Protein AF-A0A8S2TH39-F1 (afdb_monomer)

Solvent-accessible surface area (backbone atoms only — not comparable to full-atom values): 9279 Å² total; per-residue (Å²): 92,72,67,52,50,52,70,76,44,58,86,53,56,51,70,57,42,46,47,47,39,62,70,60,35,40,60,39,42,69,60,86,81,81,70,78,42,22,55,57,56,52,34,47,72,60,57,89,86,48,62,79,66,46,52,62,55,50,49,55,49,52,54,48,26,26,60,33,72,64,54,82,61,86,84,60,56,67,66,57,41,43,59,74,57,68,64,78,54,65,69,65,48,20,70,55,39,34,61,55,50,50,54,32,45,77,66,62,72,42,95,62,69,56,82,88,73,67,48,67,58,77,54,68,82,61,46,77,83,50,62,97,86,41,58,53,79,83,84,67,97,60,68,65,58,65,80,31,87,87,62,107

Mean predicted aligned error: 11.1 Å

Sequence (152 aa):
MMGVINRTFRYAPFKLKRHLYTTCVRPVLYYWPVEAYTIEYASTVFDSSYKTHLEPLNKVQRVASRIICGDFTSSSSSSRVACETQLEPFECRRKIARPKYFWKVMRERTALARFGLLQPMTDRRTLRKGNSRMFSVPECKKDVLKETFLEQ

Radius of gyration: 18.82 Å; Cα contacts (8 Å, |Δi|>4): 120; chains: 1; bounding box: 49×31×48 Å

Structure 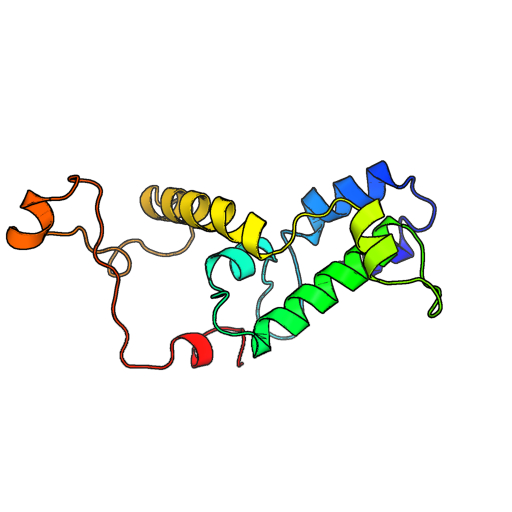(mmCIF, N/CA/C/O backbone):
data_AF-A0A8S2TH39-F1
#
_entry.id   AF-A0A8S2TH39-F1
#
loop_
_atom_site.group_PDB
_atom_site.id
_atom_site.type_symbol
_atom_site.label_atom_id
_atom_site.label_alt_id
_atom_site.label_comp_id
_atom_site.label_asym_id
_atom_site.label_entity_id
_atom_site.label_seq_id
_atom_site.pdbx_PDB_ins_code
_atom_site.Cartn_x
_atom_site.Cartn_y
_atom_site.Cartn_z
_atom_site.occupancy
_atom_site.B_iso_or_equiv
_atom_site.auth_seq_id
_atom_site.auth_comp_id
_atom_site.auth_asym_id
_atom_site.auth_atom_id
_atom_site.pdbx_PDB_model_num
ATOM 1 N N . MET A 1 1 ? 7.693 -11.807 -5.761 1.00 52.62 1 MET A N 1
ATOM 2 C CA . MET A 1 1 ? 7.069 -11.351 -7.030 1.00 52.62 1 MET A CA 1
ATOM 3 C C . MET A 1 1 ? 7.797 -10.208 -7.746 1.00 52.62 1 MET A C 1
ATOM 5 O O . MET A 1 1 ? 7.846 -10.246 -8.966 1.00 52.62 1 MET A O 1
ATOM 9 N N . MET A 1 2 ? 8.405 -9.220 -7.072 1.00 57.38 2 MET A N 1
ATOM 10 C CA . MET A 1 2 ? 9.140 -8.146 -7.779 1.00 57.38 2 MET A CA 1
ATOM 11 C C . MET A 1 2 ? 10.266 -8.642 -8.697 1.00 57.38 2 MET A C 1
ATOM 13 O O . MET A 1 2 ? 10.426 -8.149 -9.812 1.00 57.38 2 MET A O 1
ATOM 17 N N . GLY A 1 3 ? 10.982 -9.687 -8.275 1.00 61.50 3 GLY A N 1
ATOM 18 C CA . GLY A 1 3 ? 11.957 -10.369 -9.129 1.00 61.50 3 GLY A CA 1
ATOM 19 C C . GLY A 1 3 ? 11.344 -11.023 -10.374 1.00 61.50 3 GLY A C 1
ATOM 20 O O . GLY A 1 3 ? 12.023 -11.122 -11.387 1.00 61.50 3 GLY A O 1
ATOM 21 N N . VAL A 1 4 ? 10.063 -11.408 -10.342 1.00 64.25 4 VAL A N 1
ATOM 22 C CA . VAL A 1 4 ? 9.354 -12.005 -11.489 1.00 64.25 4 VAL A CA 1
ATOM 23 C C . VAL A 1 4 ? 9.052 -10.944 -12.542 1.00 64.25 4 VAL A C 1
ATOM 25 O O . VAL A 1 4 ? 9.295 -11.195 -13.718 1.00 64.25 4 VAL A O 1
ATOM 28 N N . ILE A 1 5 ? 8.612 -9.744 -12.137 1.00 66.75 5 ILE A N 1
ATOM 29 C CA . ILE A 1 5 ? 8.442 -8.619 -13.073 1.00 66.75 5 ILE A CA 1
ATOM 30 C C . ILE A 1 5 ? 9.774 -8.302 -13.748 1.00 66.75 5 ILE A C 1
ATOM 32 O O . ILE A 1 5 ? 9.838 -8.193 -14.968 1.00 66.75 5 ILE A O 1
ATOM 36 N N . ASN A 1 6 ? 10.845 -8.196 -12.962 1.00 67.50 6 ASN A N 1
ATOM 37 C CA . ASN A 1 6 ? 12.142 -7.809 -13.501 1.00 67.50 6 ASN A CA 1
ATOM 38 C C . ASN A 1 6 ? 12.742 -8.873 -14.439 1.00 67.50 6 ASN A C 1
ATOM 40 O O . ASN A 1 6 ? 13.317 -8.535 -15.468 1.00 67.50 6 ASN A O 1
ATOM 44 N N . ARG A 1 7 ? 12.595 -10.163 -14.110 1.00 69.00 7 ARG A N 1
ATOM 45 C CA . ARG A 1 7 ? 13.150 -11.266 -14.914 1.00 69.00 7 ARG A CA 1
ATOM 46 C C . ARG A 1 7 ? 12.314 -11.570 -16.156 1.00 69.00 7 ARG A C 1
ATOM 48 O O . ARG A 1 7 ? 12.873 -11.750 -17.227 1.00 69.00 7 ARG A O 1
ATOM 55 N N . THR A 1 8 ? 10.991 -11.593 -16.016 1.00 74.81 8 THR A N 1
ATOM 56 C CA . THR A 1 8 ? 10.077 -12.059 -17.076 1.00 74.81 8 THR A CA 1
ATOM 57 C C . THR A 1 8 ? 9.639 -10.921 -17.994 1.00 74.81 8 THR A C 1
ATOM 59 O O . THR A 1 8 ? 9.493 -11.108 -19.194 1.00 74.81 8 THR A O 1
ATOM 62 N N . PHE A 1 9 ? 9.472 -9.712 -17.451 1.00 75.62 9 PHE A N 1
ATOM 63 C CA . PHE A 1 9 ? 8.960 -8.547 -18.177 1.00 75.62 9 PHE A CA 1
ATOM 64 C C . PHE A 1 9 ? 10.021 -7.456 -18.342 1.00 75.62 9 PHE A C 1
ATOM 66 O O . PHE A 1 9 ? 9.690 -6.274 -18.420 1.00 75.62 9 PHE A O 1
ATOM 73 N N . ARG A 1 10 ? 11.307 -7.826 -18.419 1.00 75.94 10 ARG A N 1
ATOM 74 C CA . AR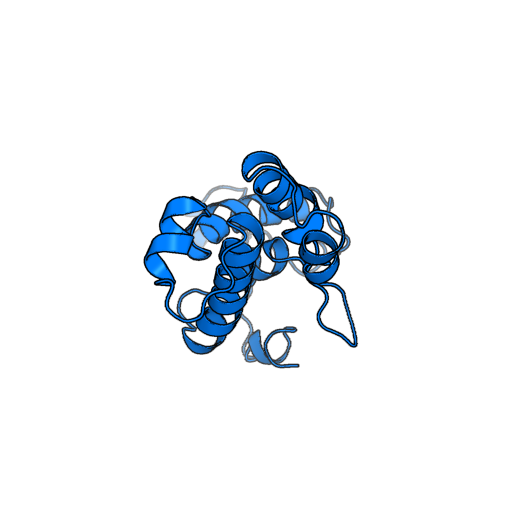G A 1 10 ? 12.431 -6.874 -18.491 1.00 75.94 10 ARG A CA 1
ATOM 75 C C . ARG A 1 10 ? 12.260 -5.829 -19.597 1.00 75.94 10 ARG A C 1
ATOM 77 O O . ARG A 1 10 ? 12.449 -4.641 -19.344 1.00 75.94 10 ARG A O 1
ATOM 84 N N . TYR A 1 11 ? 11.833 -6.262 -20.781 1.00 81.31 11 TYR A N 1
ATOM 85 C CA . TYR A 1 11 ? 11.661 -5.422 -21.974 1.00 81.31 11 TYR A CA 1
ATOM 86 C C . TYR A 1 11 ? 10.219 -4.946 -22.191 1.00 81.31 11 TYR A C 1
ATOM 88 O O . TYR A 1 11 ? 9.920 -4.312 -23.197 1.00 81.31 11 TYR A O 1
ATOM 96 N N . ALA A 1 12 ? 9.310 -5.241 -21.257 1.00 84.62 12 ALA A N 1
ATOM 97 C CA . ALA A 1 12 ? 7.926 -4.812 -21.376 1.00 84.62 12 ALA A CA 1
ATOM 98 C C . ALA A 1 12 ? 7.808 -3.277 -21.341 1.00 84.62 12 ALA A C 1
ATOM 100 O O . ALA A 1 12 ? 8.560 -2.616 -20.610 1.00 84.62 12 ALA A O 1
ATOM 101 N N . PRO A 1 13 ? 6.831 -2.702 -22.066 1.00 87.88 13 PRO A N 1
ATOM 102 C CA . PRO A 1 13 ? 6.599 -1.268 -22.051 1.00 87.88 13 PRO A CA 1
ATOM 103 C C . PRO A 1 13 ? 6.212 -0.796 -20.646 1.00 87.88 13 PRO A C 1
ATOM 105 O O . PRO A 1 13 ? 5.540 -1.503 -19.888 1.00 87.88 13 PRO A O 1
ATOM 108 N N . PHE A 1 14 ? 6.591 0.441 -20.323 1.00 86.25 14 PHE A N 1
ATOM 109 C CA . PHE A 1 14 ? 6.360 1.078 -19.022 1.00 86.25 14 PHE A CA 1
ATOM 110 C C . PHE A 1 14 ? 4.922 0.904 -18.505 1.00 86.25 14 PHE A C 1
ATOM 112 O O . PHE A 1 14 ? 4.706 0.512 -17.357 1.00 86.25 14 PHE A O 1
ATOM 119 N N . LYS A 1 15 ? 3.924 1.134 -19.372 1.00 87.94 15 LYS A N 1
ATOM 120 C CA . LYS A 1 15 ? 2.499 1.024 -19.018 1.00 87.94 15 LYS A CA 1
ATOM 121 C C . LYS A 1 15 ? 2.133 -0.379 -18.525 1.00 87.94 15 LYS A C 1
ATOM 123 O O . LYS A 1 15 ? 1.413 -0.499 -17.536 1.00 87.94 15 LYS A O 1
ATOM 128 N N . LEU A 1 16 ? 2.663 -1.423 -19.166 1.00 85.94 16 LEU A N 1
ATOM 129 C CA . LEU A 1 16 ? 2.391 -2.811 -18.792 1.00 85.94 16 LEU A CA 1
ATOM 130 C C . LEU A 1 16 ? 3.032 -3.148 -17.443 1.00 85.94 16 LEU A C 1
ATOM 132 O O . LEU A 1 16 ? 2.361 -3.692 -16.571 1.00 85.94 16 LEU A O 1
ATOM 136 N N . LYS A 1 17 ? 4.291 -2.748 -17.224 1.00 85.38 17 LYS A N 1
ATOM 137 C CA . LYS A 1 17 ? 4.979 -2.941 -15.935 1.00 85.38 17 LYS A CA 1
ATOM 138 C C . LYS A 1 17 ? 4.265 -2.224 -14.791 1.00 85.38 17 LYS A C 1
ATOM 140 O O . LYS A 1 17 ? 4.084 -2.806 -13.723 1.00 85.38 17 LYS A O 1
ATOM 145 N N . ARG A 1 18 ? 3.818 -0.982 -15.018 1.00 84.69 18 ARG A N 1
ATOM 146 C CA . ARG A 1 18 ? 3.041 -0.205 -14.039 1.00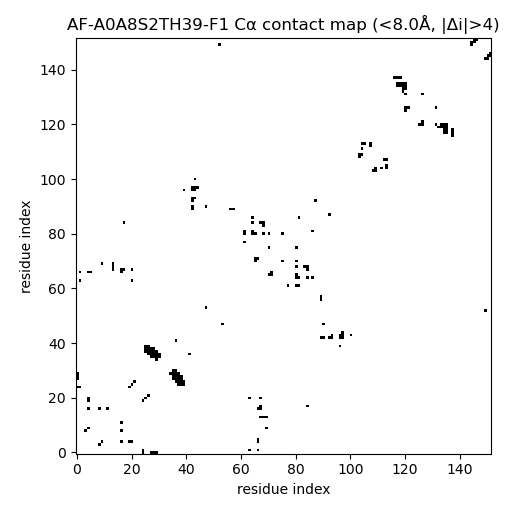 84.69 18 ARG A CA 1
ATOM 147 C C . ARG A 1 18 ? 1.721 -0.896 -13.708 1.00 84.69 18 ARG A C 1
ATOM 149 O O . ARG A 1 18 ? 1.367 -0.993 -12.532 1.00 84.69 18 ARG A O 1
ATOM 156 N N . HIS A 1 19 ? 1.010 -1.377 -14.727 1.00 84.50 19 HIS A N 1
ATOM 157 C CA . HIS A 1 19 ? -0.246 -2.095 -14.542 1.00 84.50 19 HIS A CA 1
ATOM 158 C C . HIS A 1 19 ? -0.027 -3.371 -13.723 1.00 84.50 19 HIS A C 1
ATOM 160 O O . HIS A 1 19 ? -0.648 -3.530 -12.681 1.00 84.50 19 HIS A O 1
ATOM 166 N N . LEU A 1 20 ? 0.943 -4.196 -14.115 1.00 79.94 20 LEU A N 1
ATOM 167 C CA . LEU A 1 20 ? 1.259 -5.477 -13.484 1.00 79.94 20 LEU A CA 1
ATOM 168 C C . LEU A 1 20 ? 1.777 -5.313 -12.045 1.00 79.94 20 LEU A C 1
ATOM 170 O O . LEU A 1 20 ? 1.408 -6.075 -11.152 1.00 79.94 20 LEU A O 1
ATOM 174 N N . TYR A 1 21 ? 2.563 -4.265 -11.776 1.00 78.44 21 TYR A N 1
ATOM 175 C CA . TYR A 1 21 ? 2.896 -3.887 -10.404 1.00 78.44 21 TYR A CA 1
ATOM 176 C C . TYR A 1 21 ? 1.635 -3.548 -9.608 1.00 78.44 21 TYR A C 1
ATOM 178 O O . TYR A 1 21 ? 1.458 -4.056 -8.508 1.00 78.44 21 TYR A O 1
ATOM 186 N N . THR A 1 22 ? 0.746 -2.721 -10.159 1.00 76.56 22 THR A N 1
ATOM 187 C CA . THR A 1 22 ? -0.453 -2.249 -9.454 1.00 76.56 22 THR A CA 1
ATOM 188 C C . THR A 1 22 ? -1.460 -3.368 -9.187 1.00 76.56 22 THR A C 1
ATOM 190 O O . THR A 1 22 ? -2.067 -3.373 -8.120 1.00 76.56 22 THR A O 1
ATOM 193 N N . THR A 1 23 ? -1.626 -4.312 -10.115 1.00 71.81 23 THR A N 1
ATOM 194 C CA . THR A 1 23 ? -2.642 -5.371 -10.034 1.00 71.81 23 THR A CA 1
ATOM 195 C C . THR A 1 23 ? -2.143 -6.665 -9.402 1.00 71.81 23 THR A C 1
ATOM 197 O O . THR A 1 23 ? -2.918 -7.313 -8.710 1.00 71.81 23 THR A O 1
ATOM 200 N N . CYS A 1 24 ? -0.879 -7.052 -9.605 1.00 66.56 24 CYS A N 1
ATOM 201 C CA . CYS A 1 24 ? -0.380 -8.365 -9.179 1.00 66.56 24 CYS A CA 1
ATOM 202 C C . CYS A 1 24 ? 0.578 -8.292 -7.987 1.00 66.56 24 CYS A C 1
ATOM 204 O O . CYS A 1 24 ? 0.539 -9.156 -7.119 1.00 66.56 24 CYS A O 1
ATOM 206 N N . VAL A 1 25 ? 1.446 -7.276 -7.926 1.00 65.31 25 VAL A N 1
ATOM 207 C CA . VAL A 1 25 ? 2.553 -7.249 -6.945 1.00 65.31 25 VAL A CA 1
ATOM 208 C C . VAL A 1 25 ? 2.299 -6.315 -5.771 1.00 65.31 25 VAL A C 1
ATOM 210 O O . VAL A 1 25 ? 2.645 -6.619 -4.637 1.00 65.31 25 VAL A O 1
ATOM 213 N N . ARG A 1 26 ? 1.641 -5.187 -6.008 1.00 64.38 26 ARG A N 1
ATOM 214 C CA . ARG A 1 26 ? 1.164 -4.270 -4.973 1.00 64.38 26 ARG A CA 1
ATOM 215 C C . ARG A 1 26 ? 0.210 -4.953 -3.981 1.00 64.38 26 ARG A C 1
ATOM 217 O O . ARG A 1 26 ? 0.373 -4.719 -2.782 1.00 64.38 26 ARG A O 1
ATOM 224 N N . PRO A 1 27 ? -0.712 -5.833 -4.414 1.00 55.25 27 PRO A N 1
ATOM 225 C CA . PRO A 1 27 ? -1.485 -6.643 -3.487 1.00 55.25 27 PRO A CA 1
ATOM 226 C C . PRO A 1 27 ? -0.741 -7.869 -2.952 1.00 55.25 27 PRO A C 1
ATOM 228 O O . PRO A 1 27 ? -1.355 -8.602 -2.206 1.00 55.25 27 PRO A O 1
ATOM 231 N N . VAL A 1 28 ? 0.526 -8.146 -3.276 1.00 55.75 28 VAL A N 1
ATOM 232 C CA . VAL A 1 28 ? 1.215 -9.355 -2.786 1.00 55.75 28 VAL A CA 1
ATOM 233 C C . VAL A 1 28 ? 2.710 -9.076 -2.604 1.00 55.75 28 VAL A C 1
ATOM 235 O O . VAL A 1 28 ? 3.509 -9.235 -3.533 1.00 55.75 28 VAL A O 1
ATOM 238 N N . LEU A 1 29 ? 3.118 -8.674 -1.397 1.00 47.56 29 LEU A N 1
ATOM 239 C CA . LEU A 1 29 ? 4.527 -8.553 -1.031 1.00 47.56 29 LEU A CA 1
ATOM 240 C C . LEU A 1 29 ? 4.920 -9.642 -0.027 1.00 47.56 29 LEU A C 1
ATOM 242 O O . LEU A 1 29 ? 4.722 -9.544 1.175 1.00 47.56 29 LEU A O 1
ATOM 246 N N . TYR A 1 30 ? 5.524 -10.698 -0.560 1.00 42.47 30 TYR A N 1
ATOM 247 C CA . TYR A 1 30 ? 6.226 -11.696 0.237 1.00 42.47 30 TYR A CA 1
ATOM 248 C C . TYR A 1 30 ? 7.574 -11.131 0.696 1.00 42.47 30 TYR A C 1
ATOM 250 O O . TYR A 1 30 ? 8.429 -10.846 -0.148 1.00 42.47 30 TYR A O 1
ATOM 258 N N . TYR A 1 31 ? 7.780 -11.041 2.007 1.00 39.19 31 TYR A N 1
ATOM 259 C CA . TYR A 1 31 ? 9.083 -11.308 2.608 1.00 39.19 31 TYR A CA 1
ATOM 260 C C . TYR A 1 31 ? 8.933 -12.567 3.472 1.00 39.19 31 TYR A C 1
ATOM 262 O O . TYR A 1 31 ? 7.908 -12.766 4.108 1.00 39.19 31 TYR A O 1
ATOM 270 N N . TRP A 1 32 ? 9.893 -13.477 3.348 1.00 35.50 32 TRP A N 1
ATOM 271 C CA . TRP A 1 32 ? 9.916 -14.803 3.972 1.00 35.50 32 TRP A CA 1
ATOM 272 C C . TRP A 1 32 ? 10.634 -14.754 5.332 1.00 35.50 32 TRP A C 1
ATOM 274 O O . TRP A 1 32 ? 11.550 -13.935 5.445 1.00 35.50 32 TRP A O 1
ATOM 284 N N . PRO A 1 33 ? 10.353 -15.668 6.288 1.00 50.34 33 PRO A N 1
ATOM 285 C CA . PRO A 1 33 ? 9.289 -16.676 6.327 1.00 50.34 33 PRO A CA 1
ATOM 286 C C . PRO A 1 33 ? 8.087 -16.170 7.129 1.00 50.34 33 PRO A C 1
ATOM 288 O O . PRO A 1 33 ? 8.232 -15.308 7.977 1.00 50.34 33 PRO A O 1
ATOM 291 N N . VAL A 1 34 ? 6.933 -16.803 6.942 1.00 38.19 34 VAL A N 1
ATOM 292 C CA . VAL A 1 34 ? 5.689 -16.546 7.689 1.00 38.19 34 VAL A CA 1
ATOM 293 C C . VAL A 1 34 ? 4.900 -15.336 7.154 1.00 38.19 34 VAL A C 1
ATOM 295 O O . VAL A 1 34 ? 5.135 -14.181 7.471 1.00 38.19 34 VAL A O 1
ATOM 298 N N . GLU A 1 35 ? 3.914 -15.678 6.321 1.00 43.94 35 GLU A N 1
ATOM 299 C CA . GLU A 1 35 ? 2.769 -14.863 5.889 1.00 43.94 35 GLU A CA 1
ATOM 300 C C . GLU A 1 35 ? 3.004 -13.788 4.803 1.00 43.94 35 GLU A C 1
ATOM 302 O O . GLU A 1 35 ? 3.835 -12.888 4.863 1.00 43.94 35 GLU A O 1
ATOM 307 N N . ALA A 1 36 ? 2.237 -13.925 3.719 1.00 40.06 36 ALA A N 1
ATOM 308 C CA . ALA A 1 36 ? 2.269 -13.047 2.559 1.00 40.06 36 ALA A CA 1
ATOM 309 C C . ALA A 1 36 ? 1.478 -11.769 2.853 1.00 40.06 36 ALA A C 1
ATOM 311 O O . ALA A 1 36 ? 0.249 -11.813 2.922 1.00 40.06 36 ALA A O 1
ATOM 312 N N . TYR A 1 37 ? 2.144 -10.621 2.967 1.00 52.59 37 TYR A N 1
ATOM 313 C CA . TYR A 1 37 ? 1.456 -9.367 3.269 1.00 52.59 37 TYR A CA 1
ATOM 314 C C . TYR A 1 37 ? 1.306 -8.478 2.043 1.00 52.59 37 TYR A C 1
ATOM 316 O O . TYR A 1 37 ? 2.180 -8.343 1.193 1.00 52.59 37 TYR A O 1
ATOM 324 N N . THR A 1 38 ? 0.150 -7.843 1.920 1.00 59.66 38 THR A N 1
ATOM 325 C CA . THR A 1 38 ? -0.150 -6.969 0.787 1.00 59.66 38 THR A CA 1
ATOM 326 C C . THR A 1 38 ? 0.273 -5.544 1.157 1.00 59.66 38 THR A C 1
ATOM 328 O O . THR A 1 38 ? 0.016 -5.098 2.277 1.00 59.66 38 THR A O 1
ATOM 331 N N . ILE A 1 39 ? 0.909 -4.782 0.253 1.00 61.69 39 ILE A N 1
ATOM 332 C CA . ILE A 1 39 ? 1.217 -3.356 0.522 1.00 61.69 39 ILE A CA 1
ATOM 333 C C . ILE A 1 39 ? -0.083 -2.605 0.857 1.00 61.69 39 ILE A C 1
ATOM 335 O O . ILE A 1 39 ? -0.086 -1.646 1.626 1.00 61.69 39 ILE A O 1
ATOM 339 N N . GLU A 1 40 ? -1.204 -3.064 0.296 1.00 62.81 40 GLU A N 1
ATOM 340 C CA . GLU A 1 40 ? -2.532 -2.556 0.625 1.00 62.81 40 GLU A CA 1
ATOM 341 C C . GLU A 1 40 ? -2.915 -2.807 2.089 1.00 62.81 40 GLU A C 1
ATOM 343 O O . GLU A 1 40 ? -3.389 -1.883 2.745 1.00 62.81 40 GLU A O 1
ATOM 348 N N . TYR A 1 41 ? -2.654 -3.994 2.635 1.00 62.59 41 TYR A N 1
ATOM 349 C CA . TYR A 1 41 ? -2.886 -4.294 4.047 1.00 62.59 41 TYR A CA 1
ATOM 350 C C . TYR A 1 41 ? -1.987 -3.446 4.949 1.00 62.59 41 TYR A C 1
ATOM 352 O O . TYR A 1 41 ? -2.489 -2.756 5.839 1.00 62.59 41 TYR A O 1
ATOM 360 N N . ALA A 1 42 ? -0.689 -3.366 4.640 1.00 65.94 42 ALA A N 1
ATOM 361 C CA . ALA A 1 42 ? 0.236 -2.492 5.361 1.00 65.94 42 ALA A CA 1
ATOM 362 C C . ALA A 1 42 ? -0.241 -1.027 5.362 1.00 65.94 42 ALA A C 1
ATOM 364 O O . ALA A 1 42 ? -0.145 -0.347 6.380 1.00 65.94 42 ALA A O 1
ATOM 365 N N . SER A 1 43 ? -0.833 -0.549 4.258 1.00 70.06 43 SER A N 1
ATOM 366 C CA . SER A 1 43 ? -1.364 0.821 4.164 1.00 70.06 43 SER A CA 1
ATOM 367 C C . SER A 1 43 ? -2.564 1.101 5.056 1.00 70.06 43 SER A C 1
ATOM 369 O O . SER A 1 43 ? -2.829 2.259 5.368 1.00 70.06 43 SER A O 1
ATOM 371 N N . THR A 1 44 ? -3.278 0.065 5.492 1.00 70.44 44 THR A N 1
ATOM 372 C CA . THR A 1 44 ? -4.413 0.210 6.411 1.00 70.44 44 THR A CA 1
ATOM 373 C C . THR A 1 44 ? -3.990 0.198 7.875 1.00 70.44 44 THR A C 1
ATOM 375 O O . THR A 1 44 ? -4.582 0.929 8.669 1.00 70.44 44 THR A O 1
ATOM 378 N N . VAL A 1 45 ? -2.965 -0.592 8.209 1.00 68.00 45 VAL A N 1
ATOM 379 C CA . VAL A 1 45 ? -2.491 -0.817 9.584 1.00 68.00 45 VAL A CA 1
ATOM 380 C C . VAL A 1 45 ? -1.497 0.258 10.027 1.00 68.00 45 VAL A C 1
ATOM 382 O O . VAL A 1 45 ? -1.541 0.702 11.169 1.00 68.00 45 VAL A O 1
ATOM 385 N N . PHE A 1 46 ? -0.629 0.714 9.125 1.00 69.69 46 PHE A N 1
ATOM 386 C CA . PHE A 1 46 ? 0.442 1.647 9.459 1.00 69.69 46 PHE A CA 1
ATOM 387 C C . PHE A 1 46 ? -0.079 3.020 9.901 1.00 69.69 46 PHE A C 1
ATOM 389 O O . PHE A 1 46 ? -1.081 3.502 9.365 1.00 69.69 46 PHE A O 1
ATOM 396 N N . ASP A 1 47 ? 0.636 3.685 10.816 1.00 68.69 47 ASP A N 1
ATOM 397 C CA . ASP A 1 47 ? 0.386 5.073 11.196 1.00 68.69 47 ASP A CA 1
ATOM 398 C C . ASP A 1 47 ? 1.523 6.028 10.805 1.00 68.69 47 ASP A C 1
ATOM 400 O O . ASP A 1 47 ? 2.686 5.792 11.106 1.00 68.69 47 ASP A O 1
ATOM 404 N N . SER A 1 48 ? 1.171 7.133 10.135 1.00 69.00 48 SER A N 1
ATOM 405 C CA . SER A 1 48 ? 2.106 8.131 9.582 1.00 69.00 48 S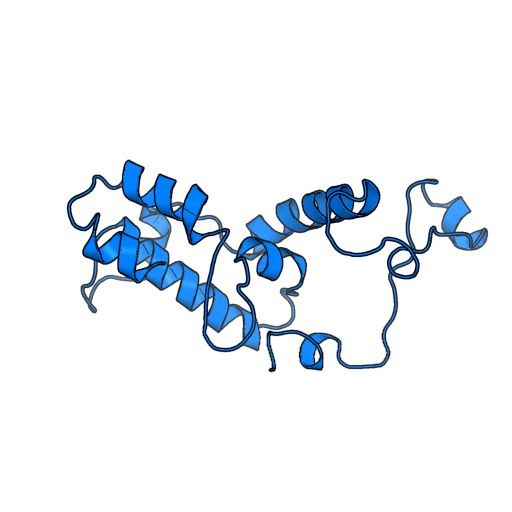ER A CA 1
ATOM 406 C C . SER A 1 48 ? 2.971 8.808 10.642 1.00 69.00 48 SER A C 1
ATOM 408 O O . SER A 1 48 ? 4.017 9.366 10.322 1.00 69.00 48 SER A O 1
ATOM 410 N N . SER A 1 49 ? 2.550 8.743 11.903 1.00 70.00 49 SER A N 1
ATOM 411 C CA . SER A 1 49 ? 3.292 9.245 13.056 1.00 70.00 49 SER A 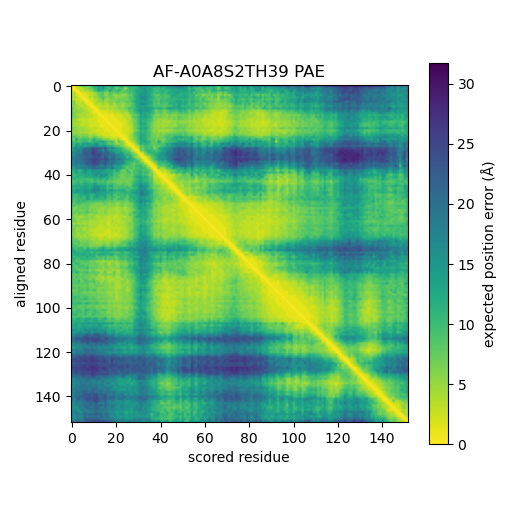CA 1
ATOM 412 C C . SER A 1 49 ? 4.607 8.478 13.284 1.00 70.00 49 SER A C 1
ATOM 414 O O . SER A 1 49 ? 5.575 9.057 13.776 1.00 70.00 49 SER A O 1
ATOM 416 N N . TYR A 1 50 ? 4.691 7.207 12.866 1.00 72.69 50 TYR A N 1
ATOM 417 C CA . TYR A 1 50 ? 5.859 6.347 13.088 1.00 72.69 50 TYR A CA 1
ATOM 418 C C . TYR A 1 50 ? 6.826 6.357 11.899 1.00 72.69 50 TYR A C 1
ATOM 420 O O . TYR A 1 50 ? 6.878 5.430 11.087 1.00 72.69 50 TYR A O 1
ATOM 428 N N . LYS A 1 51 ? 7.642 7.412 11.802 1.00 72.81 51 LYS A N 1
ATOM 429 C CA . LYS A 1 51 ? 8.611 7.606 10.702 1.00 72.81 51 LYS A CA 1
ATOM 430 C C . LYS A 1 51 ? 9.579 6.428 10.501 1.00 72.81 51 LYS A C 1
ATOM 432 O O . LYS A 1 51 ? 10.016 6.191 9.378 1.00 72.81 51 LYS A O 1
ATOM 437 N N . THR A 1 52 ? 9.882 5.676 11.558 1.00 72.25 52 THR A N 1
ATOM 438 C CA . THR A 1 52 ? 10.775 4.506 11.540 1.00 72.25 52 THR A CA 1
ATOM 439 C C . THR A 1 52 ? 10.302 3.405 10.590 1.00 72.25 52 THR A C 1
ATOM 441 O O . THR A 1 52 ? 11.112 2.903 9.813 1.00 72.25 52 THR A O 1
ATOM 444 N N . HIS A 1 53 ? 9.006 3.073 10.563 1.00 68.81 53 HIS A N 1
ATOM 445 C CA . HIS A 1 53 ? 8.489 2.036 9.651 1.00 68.81 53 HIS A CA 1
ATOM 446 C C . HIS A 1 53 ? 8.042 2.595 8.290 1.00 68.81 53 HIS A C 1
ATOM 448 O O . HIS A 1 53 ? 7.834 1.833 7.343 1.00 68.81 53 HIS A O 1
ATOM 454 N N . LEU A 1 54 ? 7.964 3.923 8.146 1.00 74.50 54 LEU A N 1
ATOM 455 C CA . LEU A 1 54 ? 7.677 4.569 6.865 1.00 74.50 54 LEU A CA 1
ATOM 456 C C . LEU A 1 54 ? 8.830 4.388 5.862 1.00 74.50 54 LEU A C 1
ATOM 458 O O . LEU A 1 54 ? 8.588 4.150 4.677 1.00 74.50 54 LEU A O 1
ATOM 462 N N . GLU A 1 55 ? 10.082 4.472 6.317 1.00 75.50 55 GLU A N 1
ATOM 463 C CA . GLU A 1 55 ? 11.254 4.351 5.439 1.00 75.50 55 GLU A CA 1
ATOM 464 C C . GLU A 1 55 ? 11.370 2.981 4.740 1.00 75.50 55 GLU A C 1
ATOM 466 O O . GLU A 1 55 ? 11.539 2.959 3.516 1.00 75.50 55 GLU A O 1
ATOM 471 N N . PRO A 1 56 ? 11.212 1.831 5.427 1.00 74.69 56 PRO A N 1
ATOM 472 C CA . PRO A 1 56 ? 11.154 0.521 4.777 1.00 74.69 56 PRO A CA 1
ATOM 473 C C . PRO A 1 56 ? 10.065 0.419 3.698 1.00 74.69 56 PRO A C 1
ATOM 475 O O . PRO A 1 56 ? 10.320 -0.072 2.595 1.00 74.69 56 PRO A O 1
ATOM 478 N N . LEU A 1 57 ? 8.866 0.942 3.971 1.00 74.38 57 LEU A N 1
ATOM 479 C CA . LEU A 1 57 ? 7.753 0.948 3.015 1.00 74.38 57 LEU A CA 1
ATOM 480 C C . LEU A 1 57 ? 8.062 1.823 1.792 1.00 74.38 57 LEU A C 1
ATOM 482 O O . LEU A 1 57 ? 7.840 1.414 0.646 1.00 74.38 57 LEU A O 1
ATOM 486 N N . ASN A 1 58 ? 8.650 2.999 2.016 1.00 76.06 58 ASN A N 1
ATOM 487 C CA . ASN A 1 58 ? 9.115 3.880 0.949 1.00 76.06 58 ASN A CA 1
ATOM 488 C C . ASN A 1 58 ? 10.241 3.238 0.132 1.00 76.06 58 ASN A C 1
ATOM 490 O O . ASN A 1 58 ? 10.272 3.387 -1.090 1.00 76.06 58 ASN A O 1
ATOM 494 N N . LYS A 1 59 ? 11.140 2.476 0.762 1.00 77.25 59 LYS A N 1
ATOM 495 C CA . LYS A 1 59 ? 12.198 1.726 0.071 1.00 77.25 59 LYS A CA 1
ATOM 496 C C . LYS 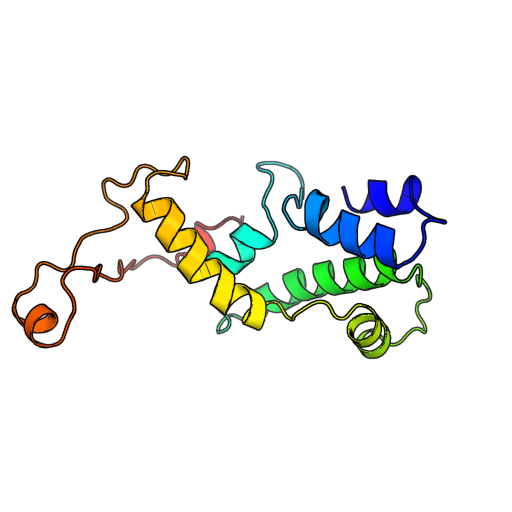A 1 59 ? 11.607 0.704 -0.899 1.00 77.25 59 LYS A C 1
ATOM 498 O O . LYS A 1 59 ? 12.033 0.653 -2.052 1.00 77.25 59 LYS A O 1
ATOM 503 N N . VAL A 1 60 ? 10.585 -0.044 -0.481 1.00 76.56 60 VAL A N 1
ATOM 504 C CA . VAL A 1 60 ? 9.858 -0.977 -1.360 1.00 76.56 60 VAL A CA 1
ATOM 505 C C . VAL A 1 60 ? 9.213 -0.239 -2.539 1.00 76.56 60 VAL A C 1
ATOM 507 O O . VAL A 1 60 ? 9.314 -0.696 -3.679 1.00 76.56 60 VAL A O 1
ATOM 510 N N . GLN A 1 61 ? 8.606 0.929 -2.299 1.00 78.19 61 GLN A N 1
ATOM 511 C CA . GLN A 1 61 ? 8.033 1.761 -3.363 1.00 78.19 61 GLN A CA 1
ATOM 512 C C . GLN A 1 61 ? 9.104 2.293 -4.331 1.00 78.19 61 GLN A C 1
ATOM 514 O O . GLN A 1 61 ? 8.903 2.238 -5.540 1.00 78.19 61 GLN A O 1
ATOM 519 N N . ARG A 1 62 ? 10.270 2.730 -3.840 1.00 79.44 62 ARG A N 1
ATOM 520 C CA . ARG A 1 62 ? 11.394 3.183 -4.682 1.00 79.44 62 ARG A CA 1
ATOM 521 C C . ARG A 1 62 ? 11.930 2.056 -5.569 1.00 79.44 62 ARG A C 1
ATOM 523 O O . ARG A 1 62 ? 12.163 2.266 -6.759 1.00 79.44 62 ARG A O 1
ATOM 530 N N . VAL A 1 63 ? 12.081 0.850 -5.016 1.00 79.31 63 VAL A N 1
ATOM 531 C CA . VAL A 1 63 ? 12.476 -0.345 -5.786 1.00 79.31 63 VAL A CA 1
ATOM 532 C C . VAL A 1 63 ? 11.435 -0.660 -6.860 1.00 79.31 63 VAL A C 1
ATOM 534 O O . VAL A 1 63 ? 11.794 -0.975 -7.994 1.00 79.31 63 VAL A O 1
ATOM 537 N N . ALA A 1 64 ? 10.149 -0.517 -6.537 1.00 79.06 64 ALA A N 1
ATOM 538 C CA . ALA A 1 64 ? 9.083 -0.671 -7.513 1.00 79.06 64 ALA A CA 1
ATOM 539 C C . ALA A 1 64 ? 9.158 0.328 -8.652 1.00 79.06 64 ALA A C 1
ATOM 541 O O . ALA A 1 64 ? 9.092 -0.072 -9.814 1.00 79.06 64 ALA A O 1
ATOM 542 N N . SER A 1 65 ? 9.343 1.604 -8.323 1.00 83.50 65 SER A N 1
ATOM 543 C CA . SER A 1 65 ? 9.450 2.653 -9.323 1.00 83.50 65 SER A CA 1
ATOM 544 C C . SER A 1 65 ? 10.597 2.379 -10.298 1.00 83.50 65 SER A C 1
ATOM 546 O O . SER A 1 65 ? 10.409 2.472 -11.508 1.00 83.50 65 SER A O 1
ATOM 548 N N . ARG A 1 66 ? 11.748 1.921 -9.791 1.00 81.81 66 ARG A N 1
ATOM 549 C CA . ARG A 1 66 ? 12.901 1.525 -10.616 1.00 81.81 66 ARG A CA 1
ATOM 550 C C . ARG A 1 66 ? 12.596 0.365 -11.557 1.00 81.81 66 ARG A C 1
ATOM 552 O O . ARG A 1 66 ? 12.892 0.453 -12.743 1.00 81.81 66 ARG A O 1
ATOM 559 N N . ILE A 1 67 ? 11.949 -0.692 -11.064 1.00 81.44 67 ILE A N 1
ATOM 560 C CA . ILE A 1 67 ? 11.568 -1.842 -11.902 1.00 81.44 67 ILE A CA 1
ATOM 561 C C . ILE A 1 67 ? 10.600 -1.417 -13.015 1.00 81.44 67 ILE A C 1
ATOM 563 O O . ILE A 1 67 ? 10.740 -1.864 -14.154 1.00 81.44 67 ILE A O 1
ATOM 567 N N . ILE A 1 68 ? 9.641 -0.542 -12.703 1.00 82.62 68 ILE A N 1
ATOM 568 C CA . ILE A 1 68 ? 8.661 -0.035 -13.671 1.00 82.62 68 ILE A CA 1
ATOM 569 C C . ILE A 1 68 ? 9.343 0.823 -14.745 1.00 82.62 68 ILE A C 1
ATOM 571 O O . ILE A 1 68 ? 9.090 0.601 -15.930 1.00 82.62 68 ILE A O 1
ATOM 575 N N . CYS A 1 69 ? 10.223 1.749 -14.350 1.00 83.38 69 CYS A N 1
ATOM 576 C CA . CYS A 1 69 ? 10.998 2.570 -15.286 1.00 83.38 69 CYS A CA 1
ATOM 577 C C . CYS A 1 69 ? 12.082 1.774 -16.031 1.00 83.38 69 CYS A C 1
ATOM 579 O O . CYS A 1 69 ? 12.548 2.210 -17.076 1.00 83.38 69 CYS A O 1
ATOM 581 N N . GLY A 1 70 ? 12.480 0.601 -15.527 1.00 78.62 70 GLY A N 1
ATOM 582 C CA . GLY A 1 70 ? 13.637 -0.136 -16.039 1.00 78.62 70 GLY A CA 1
ATOM 583 C C . GLY A 1 70 ? 14.977 0.545 -15.736 1.00 78.62 70 GLY A C 1
ATOM 584 O O . GLY A 1 70 ? 15.985 0.172 -16.330 1.00 78.62 70 GLY A O 1
ATOM 585 N N . ASP A 1 71 ? 14.989 1.522 -14.825 1.00 78.81 71 ASP A N 1
ATOM 586 C CA . ASP A 1 71 ? 16.177 2.279 -14.440 1.00 78.81 71 ASP A CA 1
ATOM 587 C C . ASP A 1 71 ? 16.797 1.676 -13.176 1.00 78.81 71 ASP A C 1
ATOM 589 O O . ASP A 1 71 ? 16.268 1.791 -12.066 1.00 78.81 71 ASP A O 1
ATOM 593 N N . PHE A 1 72 ? 17.926 0.997 -13.364 1.00 77.31 72 PHE A N 1
ATOM 594 C CA . PHE A 1 72 ? 18.694 0.356 -12.294 1.00 77.31 72 PHE A CA 1
ATOM 595 C C . PHE A 1 72 ? 20.015 1.072 -12.012 1.00 77.31 72 PHE A C 1
ATOM 597 O O . PHE A 1 72 ? 20.823 0.580 -11.224 1.00 77.31 72 PHE A O 1
ATOM 604 N N . THR A 1 73 ? 20.247 2.224 -12.642 1.00 76.88 73 THR A N 1
ATOM 605 C CA . THR A 1 73 ? 21.484 2.978 -12.451 1.00 76.88 73 THR A CA 1
ATOM 606 C C . THR A 1 73 ? 21.509 3.613 -11.062 1.00 76.88 73 THR A C 1
ATOM 608 O O . THR A 1 73 ? 20.504 4.140 -10.579 1.00 76.88 73 THR A O 1
ATOM 611 N N . SER A 1 74 ? 22.654 3.555 -10.380 1.00 68.75 74 SER A N 1
ATOM 612 C CA . SER A 1 74 ? 22.818 4.148 -9.044 1.00 68.75 74 SER A CA 1
ATOM 613 C C . SER A 1 74 ? 22.811 5.680 -9.070 1.00 68.75 74 SER A C 1
ATOM 615 O O . SER A 1 74 ? 22.435 6.291 -8.073 1.00 68.75 74 SER A O 1
ATOM 617 N N . SER A 1 75 ? 23.167 6.283 -10.208 1.00 74.81 75 SER A N 1
ATOM 618 C CA . SER A 1 75 ? 23.194 7.731 -10.447 1.00 74.81 75 SER A CA 1
ATOM 619 C C . SER A 1 75 ? 21.814 8.344 -10.699 1.00 74.81 75 SER A C 1
ATOM 621 O O . S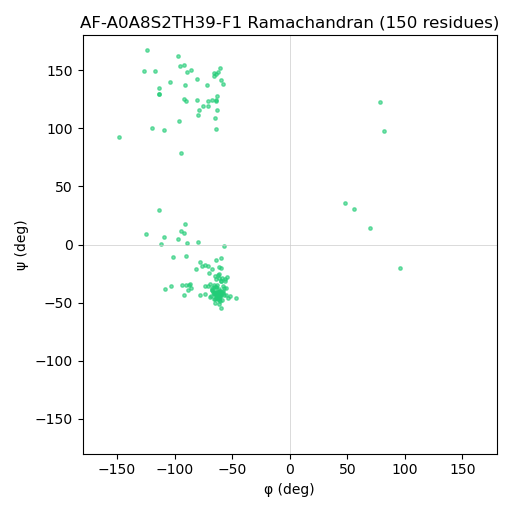ER A 1 75 ? 21.661 9.564 -10.627 1.00 74.81 75 SER A O 1
ATOM 623 N N . SER A 1 76 ? 20.793 7.527 -10.975 1.00 73.56 76 SER A N 1
ATOM 624 C CA . SER A 1 76 ? 19.427 8.011 -11.158 1.00 73.56 76 SER A CA 1
ATOM 625 C C . SER A 1 76 ? 18.847 8.552 -9.847 1.00 73.56 76 SER A C 1
ATOM 627 O O . SER A 1 76 ? 18.777 7.865 -8.818 1.00 73.56 76 SER A O 1
ATOM 629 N N . SER A 1 77 ? 18.390 9.805 -9.885 1.00 79.31 77 SER A N 1
ATOM 630 C CA . SER A 1 77 ? 17.725 10.416 -8.737 1.00 79.31 77 SER A CA 1
ATOM 631 C C . SER A 1 77 ? 16.419 9.685 -8.419 1.00 79.31 77 SER A C 1
ATOM 633 O O . SER A 1 77 ? 15.521 9.578 -9.257 1.00 79.31 77 SER A O 1
ATOM 635 N N . SER A 1 78 ? 16.286 9.220 -7.175 1.00 69.88 78 SER A N 1
ATOM 636 C CA . SER A 1 78 ? 15.089 8.512 -6.706 1.00 69.88 78 SER A CA 1
ATOM 637 C C . SER A 1 78 ? 13.813 9.362 -6.782 1.00 69.88 78 SER A C 1
ATOM 639 O O . SER A 1 78 ? 12.736 8.811 -7.010 1.00 69.88 78 SER A O 1
ATOM 641 N N . SER A 1 79 ? 13.926 10.690 -6.664 1.00 74.25 79 SER A N 1
ATOM 642 C CA . SER A 1 79 ? 12.797 11.612 -6.820 1.00 74.25 79 SER A CA 1
ATOM 643 C C . SER A 1 79 ? 12.331 11.713 -8.273 1.00 74.25 79 SER A C 1
ATOM 645 O O . SER A 1 79 ? 11.126 11.764 -8.519 1.00 74.25 79 SER A O 1
ATOM 647 N N . ARG A 1 80 ? 13.256 11.645 -9.243 1.00 81.19 80 ARG A N 1
ATOM 648 C CA . ARG A 1 80 ? 12.923 11.640 -10.676 1.00 81.19 80 ARG A CA 1
ATOM 649 C C . ARG A 1 80 ? 12.142 10.382 -11.053 1.00 81.19 80 ARG A C 1
ATOM 651 O O . ARG A 1 80 ? 11.051 10.481 -11.604 1.00 81.19 80 ARG A O 1
ATOM 658 N N . VAL A 1 81 ? 12.648 9.212 -10.656 1.00 80.56 81 VAL A N 1
ATOM 659 C CA . VAL A 1 81 ? 12.014 7.908 -10.936 1.00 80.56 81 VAL A CA 1
ATOM 660 C C . VAL A 1 81 ? 10.642 7.793 -10.246 1.00 80.56 81 VAL A C 1
ATOM 662 O O . VAL A 1 81 ? 9.684 7.248 -10.802 1.00 80.56 81 VAL A O 1
ATOM 665 N N . ALA A 1 82 ? 10.500 8.345 -9.037 1.00 76.06 82 ALA A N 1
ATOM 666 C CA . ALA A 1 82 ? 9.209 8.412 -8.353 1.00 76.06 82 ALA A CA 1
ATOM 667 C C . ALA A 1 82 ? 8.202 9.317 -9.090 1.00 76.06 82 ALA A C 1
ATOM 669 O O . ALA A 1 82 ? 7.043 8.931 -9.244 1.00 76.06 82 ALA A O 1
ATOM 670 N N . CYS A 1 83 ? 8.647 10.475 -9.591 1.00 79.75 83 CYS A N 1
ATOM 671 C CA . CYS A 1 83 ? 7.813 11.396 -10.365 1.00 79.75 83 CYS A CA 1
ATOM 672 C C . CYS A 1 83 ? 7.341 10.765 -11.686 1.00 79.75 83 CYS A C 1
ATOM 674 O O . CYS A 1 83 ? 6.148 10.768 -11.987 1.00 79.75 83 CYS A O 1
ATOM 676 N N . GLU A 1 84 ? 8.252 10.123 -12.423 1.00 81.88 84 GLU A N 1
ATOM 677 C CA . GLU A 1 84 ? 7.953 9.436 -13.688 1.00 81.88 84 GLU A CA 1
ATOM 678 C C . GLU A 1 84 ? 6.936 8.300 -13.514 1.00 81.88 84 GLU A C 1
ATOM 680 O O . GLU A 1 84 ? 6.037 8.121 -14.335 1.00 81.88 84 GLU A O 1
ATOM 685 N N . THR A 1 85 ? 7.040 7.537 -12.421 1.00 80.50 85 THR A N 1
ATOM 686 C CA . THR A 1 85 ? 6.120 6.419 -12.171 1.00 80.50 85 THR A CA 1
ATOM 687 C C . THR A 1 85 ? 4.715 6.840 -11.751 1.00 80.50 85 THR A C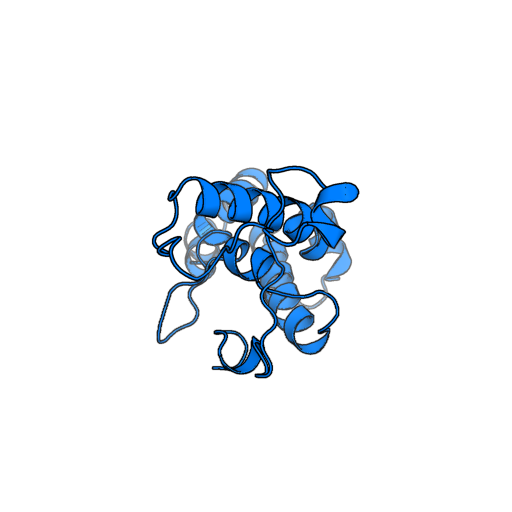 1
ATOM 689 O O . THR A 1 85 ? 3.793 6.023 -11.860 1.00 80.50 85 THR A O 1
ATOM 692 N N . GLN A 1 86 ? 4.530 8.091 -11.303 1.00 83.44 86 GLN A N 1
ATOM 693 C CA . GLN A 1 86 ? 3.254 8.619 -10.803 1.00 83.44 86 GLN A CA 1
ATOM 694 C C . GLN A 1 86 ? 2.588 7.669 -9.791 1.00 83.44 86 GLN A C 1
ATOM 696 O O . GLN A 1 86 ? 1.369 7.468 -9.792 1.00 83.44 86 GLN A O 1
ATOM 701 N N . LEU A 1 87 ? 3.399 6.994 -8.971 1.00 81.44 87 LEU A N 1
ATOM 702 C CA . LEU A 1 87 ? 2.890 6.151 -7.901 1.00 81.44 87 LEU A CA 1
ATOM 703 C C . LEU A 1 87 ? 2.537 7.039 -6.718 1.00 81.44 87 LEU A C 1
ATOM 705 O O . LEU A 1 87 ? 3.386 7.760 -6.201 1.00 81.44 87 LEU A O 1
ATOM 709 N N . GLU A 1 88 ? 1.292 6.949 -6.264 1.00 81.12 88 GLU A N 1
ATOM 710 C CA . GLU A 1 88 ? 0.846 7.709 -5.104 1.00 81.12 88 GLU A CA 1
ATOM 711 C C . GLU A 1 88 ? 1.698 7.387 -3.866 1.00 81.12 88 GLU A C 1
ATOM 713 O O . GLU A 1 88 ? 1.996 6.210 -3.595 1.00 81.12 88 GLU A O 1
ATOM 718 N N . PRO A 1 89 ? 2.070 8.406 -3.074 1.00 77.62 89 PRO A N 1
ATOM 719 C CA . PRO A 1 89 ? 2.746 8.183 -1.810 1.00 77.62 89 PRO A CA 1
ATOM 720 C C . PRO A 1 89 ? 1.853 7.366 -0.876 1.00 77.62 89 PRO A C 1
ATOM 722 O O . PRO A 1 89 ? 0.620 7.375 -0.960 1.00 77.62 89 PRO A O 1
ATOM 725 N N . PHE A 1 90 ? 2.489 6.616 0.016 1.00 75.56 90 PHE A N 1
ATOM 726 C CA . PHE A 1 90 ? 1.809 5.669 0.892 1.00 75.56 90 PHE A CA 1
ATOM 727 C C . PHE A 1 90 ? 0.732 6.320 1.778 1.00 75.56 90 PHE A C 1
ATOM 729 O O . PHE A 1 90 ? -0.341 5.749 1.962 1.00 75.56 90 PHE A O 1
ATOM 736 N N . GLU A 1 91 ? 0.962 7.547 2.243 1.00 76.62 91 GLU A N 1
ATOM 737 C CA . GLU A 1 91 ? 0.000 8.311 3.049 1.00 76.62 91 GLU A CA 1
ATOM 738 C C . GLU A 1 91 ? -1.304 8.614 2.302 1.00 76.62 91 GLU A C 1
ATOM 740 O O . GLU A 1 91 ? -2.395 8.439 2.850 1.00 76.62 91 GLU A O 1
ATOM 745 N N . CYS A 1 92 ? -1.215 9.019 1.032 1.00 81.12 92 CYS A N 1
ATOM 746 C CA . CYS A 1 92 ? -2.394 9.245 0.195 1.00 81.12 92 CYS A CA 1
ATOM 747 C C . CYS A 1 92 ? -3.175 7.944 0.000 1.00 81.12 92 CYS A C 1
ATOM 749 O O . CYS A 1 92 ? -4.399 7.918 0.133 1.00 81.12 92 CYS A O 1
ATOM 751 N N . ARG A 1 93 ? -2.458 6.837 -0.213 1.00 79.12 93 ARG A N 1
ATOM 752 C CA . ARG A 1 93 ? -3.063 5.510 -0.366 1.00 79.12 93 ARG A CA 1
ATOM 753 C C . ARG A 1 93 ? -3.780 5.061 0.904 1.00 79.12 93 ARG A C 1
ATOM 755 O O . ARG A 1 93 ? -4.896 4.553 0.815 1.00 79.12 93 ARG A O 1
ATOM 762 N N . ARG A 1 94 ? -3.200 5.315 2.080 1.00 80.06 94 ARG A N 1
ATOM 763 C CA . ARG A 1 94 ? -3.809 5.023 3.387 1.00 80.06 94 ARG A CA 1
ATOM 764 C C . ARG A 1 94 ? -5.166 5.702 3.560 1.00 80.06 94 ARG A C 1
ATOM 766 O O . ARG A 1 94 ? -6.107 5.049 4.014 1.00 80.06 94 ARG A O 1
ATOM 773 N N . LYS A 1 95 ? -5.292 6.977 3.166 1.00 82.19 95 LYS A N 1
ATOM 774 C CA . LYS A 1 95 ? -6.559 7.732 3.265 1.00 82.19 95 LYS A CA 1
ATOM 775 C C . LYS A 1 95 ? -7.712 7.038 2.534 1.00 82.19 95 LYS A C 1
ATOM 777 O O . LYS A 1 95 ? -8.847 7.117 2.987 1.00 82.19 95 LYS A O 1
ATOM 782 N N . ILE A 1 96 ? -7.416 6.323 1.450 1.00 83.56 96 ILE A N 1
ATOM 783 C CA . ILE A 1 96 ? -8.401 5.590 0.644 1.00 83.56 96 ILE A CA 1
ATOM 784 C C . ILE A 1 96 ? -8.550 4.143 1.134 1.00 83.56 96 ILE A C 1
ATOM 786 O O . ILE A 1 96 ? -9.661 3.621 1.253 1.00 83.56 96 ILE A O 1
ATOM 790 N N . ALA A 1 97 ? -7.434 3.477 1.430 1.00 80.94 97 ALA A N 1
ATOM 791 C CA . ALA A 1 97 ? -7.412 2.066 1.793 1.00 80.94 97 ALA A CA 1
ATOM 792 C C . ALA A 1 97 ? -8.103 1.806 3.135 1.00 80.94 97 ALA A C 1
ATOM 794 O O . ALA A 1 97 ? -8.862 0.846 3.249 1.00 80.94 97 ALA A O 1
ATOM 795 N N . ARG A 1 98 ? -7.900 2.677 4.131 1.00 81.94 98 ARG A N 1
ATOM 796 C CA . ARG A 1 98 ? -8.467 2.526 5.478 1.00 81.94 98 ARG A CA 1
ATOM 797 C C . ARG A 1 98 ? -10.003 2.476 5.482 1.00 81.94 98 ARG A C 1
ATOM 799 O O . ARG A 1 98 ? -10.536 1.478 5.967 1.00 81.94 98 ARG A O 1
ATOM 806 N N . PRO A 1 99 ? -10.742 3.450 4.909 1.00 82.56 99 PRO A N 1
ATOM 807 C CA . PRO A 1 99 ? -12.203 3.369 4.854 1.00 82.56 99 PRO A CA 1
ATOM 80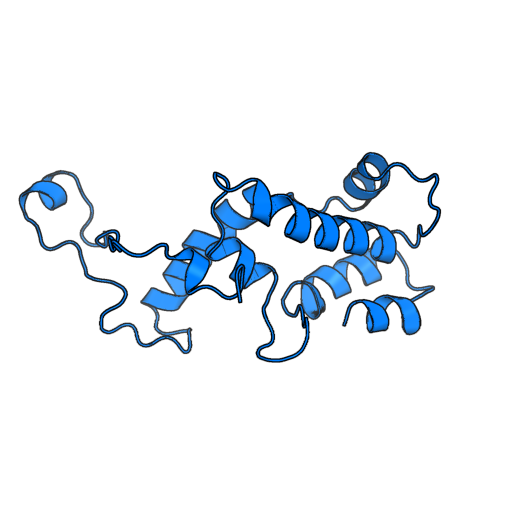8 C C . PRO A 1 99 ? -12.698 2.209 3.976 1.00 82.56 99 PRO A C 1
ATOM 810 O O . PRO A 1 99 ? -13.690 1.564 4.313 1.00 82.56 99 PRO A O 1
ATOM 813 N N . LYS A 1 100 ? -11.991 1.882 2.884 1.00 83.56 100 LYS A N 1
ATOM 814 C CA . LYS A 1 100 ? -12.333 0.737 2.023 1.00 83.56 100 LYS A CA 1
ATOM 815 C C . LYS A 1 100 ? -12.211 -0.593 2.769 1.00 83.56 100 LYS A C 1
ATOM 817 O O . LYS A 1 100 ? -13.078 -1.453 2.635 1.00 83.56 100 LYS A O 1
ATOM 822 N N . TYR A 1 101 ? -11.145 -0.766 3.545 1.00 79.38 101 TYR A N 1
ATOM 823 C CA . TYR A 1 101 ? -10.921 -1.958 4.356 1.00 79.38 101 TYR A CA 1
ATOM 824 C C . TYR A 1 101 ? -11.926 -2.050 5.501 1.00 79.38 101 TYR A C 1
ATOM 826 O O . TYR A 1 101 ? -12.550 -3.092 5.678 1.00 79.38 101 TYR A O 1
ATOM 834 N N . PHE A 1 102 ? -12.177 -0.935 6.187 1.00 79.56 102 PHE A N 1
ATOM 835 C CA . PHE A 1 102 ? -13.215 -0.843 7.209 1.00 79.56 102 PHE A CA 1
ATOM 836 C C . PHE A 1 102 ? -14.586 -1.289 6.678 1.00 79.56 102 PHE A C 1
ATOM 838 O O . PHE A 1 102 ? -15.250 -2.125 7.284 1.00 79.56 102 PHE A O 1
ATOM 845 N N . TRP A 1 103 ? -14.977 -0.820 5.490 1.00 83.81 103 TRP A N 1
ATOM 846 C CA . TRP A 1 103 ? -16.218 -1.246 4.841 1.00 83.81 103 TRP A CA 1
ATOM 847 C C . TRP A 1 103 ? -16.252 -2.750 4.528 1.00 83.81 103 TRP A C 1
ATOM 849 O O . TRP A 1 103 ? -17.299 -3.381 4.685 1.00 83.81 103 TRP A O 1
ATOM 859 N N . LYS A 1 104 ? -15.123 -3.343 4.112 1.00 81.56 104 LYS A N 1
ATOM 860 C CA . LYS A 1 104 ? -15.023 -4.795 3.885 1.00 81.56 104 LYS A CA 1
ATOM 861 C C . LYS A 1 104 ? -15.200 -5.580 5.185 1.00 81.56 104 LYS A C 1
ATOM 863 O O . LYS A 1 104 ? -15.932 -6.566 5.168 1.00 81.56 104 LYS A O 1
ATOM 868 N N . VAL A 1 105 ? -14.594 -5.120 6.282 1.00 79.12 105 VAL A N 1
ATOM 869 C CA . VAL A 1 105 ? -14.733 -5.736 7.614 1.00 79.12 105 VAL A CA 1
ATOM 870 C C . VAL A 1 105 ? -16.185 -5.664 8.085 1.00 79.12 105 VAL A C 1
ATOM 872 O O . VAL A 1 105 ? -16.746 -6.671 8.505 1.00 79.12 105 VAL A O 1
ATOM 875 N N . MET A 1 106 ? -16.845 -4.508 7.934 1.00 79.44 106 MET A N 1
ATOM 876 C CA . MET A 1 106 ? -18.260 -4.365 8.304 1.00 79.44 106 MET A CA 1
ATOM 877 C C . MET A 1 106 ? -19.193 -5.311 7.539 1.00 79.44 106 MET A C 1
ATOM 879 O O . MET A 1 106 ? -20.235 -5.687 8.066 1.00 79.44 106 MET A O 1
ATOM 883 N N . ARG A 1 107 ? -18.853 -5.650 6.290 1.00 81.44 107 ARG A N 1
ATOM 884 C CA . ARG A 1 107 ? -19.630 -6.563 5.439 1.00 81.44 107 ARG A CA 1
ATOM 885 C C . ARG A 1 107 ? -19.157 -8.015 5.503 1.00 81.44 107 ARG A C 1
ATOM 887 O O . ARG A 1 107 ? -19.556 -8.787 4.637 1.00 81.44 107 ARG A O 1
ATOM 894 N N . GLU A 1 108 ? -18.284 -8.357 6.452 1.00 74.62 108 GLU A N 1
ATOM 895 C CA . GLU A 1 108 ? -17.754 -9.719 6.634 1.00 74.62 108 GLU A CA 1
ATOM 896 C C . GLU A 1 108 ? -17.098 -10.273 5.356 1.00 74.62 108 GLU A C 1
ATOM 898 O O . GLU A 1 108 ? -17.072 -11.468 5.087 1.00 74.62 108 GLU A O 1
ATOM 903 N N . ARG A 1 109 ? -16.522 -9.377 4.542 1.00 77.62 109 ARG A N 1
ATOM 904 C CA . ARG A 1 109 ? -15.770 -9.722 3.322 1.00 77.62 109 ARG A CA 1
ATOM 905 C C . ARG A 1 109 ? -14.278 -9.908 3.591 1.00 77.62 109 ARG A C 1
ATOM 907 O O . ARG A 1 109 ? -13.459 -9.808 2.677 1.00 77.62 109 ARG A O 1
ATOM 914 N N . THR A 1 110 ? -13.922 -10.102 4.851 1.00 73.50 110 THR A N 1
ATOM 915 C CA . THR A 1 110 ? -12.568 -10.363 5.334 1.00 73.50 110 THR A CA 1
ATOM 916 C C . THR A 1 110 ? -12.593 -11.630 6.167 1.00 73.50 110 THR A C 1
ATOM 918 O O . THR A 1 110 ? -13.582 -11.882 6.843 1.00 73.50 110 THR A O 1
ATOM 921 N N . ALA A 1 111 ? -11.491 -12.378 6.181 1.00 70.00 111 ALA A N 1
ATOM 922 C CA . ALA A 1 111 ? -11.355 -13.571 7.019 1.00 70.00 111 ALA A CA 1
ATOM 923 C C . ALA A 1 111 ? -11.394 -13.269 8.535 1.00 70.00 111 ALA A C 1
ATOM 925 O O . ALA A 1 111 ? -11.535 -14.181 9.342 1.00 70.00 111 ALA A O 1
ATOM 926 N N . LEU A 1 112 ? -11.273 -11.996 8.928 1.00 66.75 112 LEU A N 1
ATOM 927 C CA . LEU A 1 112 ? -11.403 -11.556 10.314 1.00 66.75 112 LEU A CA 1
ATOM 928 C C . LEU A 1 112 ? -12.862 -11.653 10.775 1.00 66.75 112 LEU A C 1
ATOM 930 O O . LEU A 1 112 ? -13.742 -11.014 10.195 1.00 66.75 112 LEU A O 1
ATOM 934 N N . ALA A 1 113 ? -13.099 -12.401 11.853 1.00 65.00 113 ALA A N 1
ATOM 935 C CA . ALA A 1 113 ? -14.397 -12.446 12.510 1.00 65.00 113 ALA A CA 1
ATOM 936 C C . ALA A 1 113 ? -14.752 -11.061 13.078 1.00 65.00 113 ALA A C 1
ATOM 938 O O . ALA A 1 113 ? -13.975 -10.451 13.809 1.00 65.00 113 ALA A O 1
ATOM 939 N N . ARG A 1 114 ? -15.946 -10.556 12.749 1.00 62.84 114 ARG A N 1
ATOM 940 C CA . ARG A 1 114 ? -16.434 -9.242 13.204 1.00 62.84 114 ARG A CA 1
ATOM 941 C C . ARG A 1 114 ? -16.613 -9.169 14.726 1.00 62.84 114 ARG A C 1
ATOM 943 O O . ARG A 1 114 ? -16.492 -8.090 15.312 1.00 62.84 114 ARG A O 1
ATOM 950 N N . PHE A 1 115 ? -16.918 -10.305 15.351 1.00 56.66 115 PHE A N 1
ATOM 951 C CA . PHE A 1 115 ? -17.189 -10.406 16.780 1.00 56.66 115 PHE A CA 1
ATOM 952 C C . PHE A 1 115 ? -15.953 -10.022 17.604 1.00 56.66 115 PHE A C 1
ATOM 954 O O . PHE A 1 115 ? -14.923 -10.682 17.546 1.00 56.66 115 PHE A O 1
ATOM 961 N N . GLY A 1 116 ? -16.069 -8.932 18.366 1.00 63.56 116 GLY A N 1
ATOM 962 C CA . GLY A 1 116 ? -15.039 -8.452 19.294 1.00 63.56 116 GLY A CA 1
ATOM 963 C C . GLY A 1 116 ? -14.107 -7.361 18.754 1.00 63.56 116 GLY A C 1
ATOM 964 O O . GLY A 1 116 ? -13.548 -6.624 19.558 1.00 63.56 116 GLY A O 1
ATOM 965 N N . LEU A 1 117 ? -13.982 -7.188 17.431 1.00 65.50 117 LEU A N 1
ATOM 966 C CA . LEU A 1 117 ? -13.078 -6.185 16.832 1.00 65.50 117 LEU A CA 1
ATOM 967 C C . LEU A 1 117 ? -13.726 -4.809 16.638 1.00 65.50 117 LEU A C 1
ATOM 969 O O . LEU A 1 117 ? -13.080 -3.780 16.817 1.00 65.50 117 LEU A O 1
ATOM 973 N N . LEU A 1 118 ? -14.999 -4.788 16.238 1.00 72.62 118 LEU A N 1
ATOM 974 C CA . LEU A 1 118 ? -15.751 -3.562 15.976 1.00 72.62 118 LEU A CA 1
ATOM 975 C C . LEU A 1 118 ? -16.952 -3.501 16.909 1.00 72.62 118 LEU A C 1
ATOM 977 O O . LEU A 1 118 ? -17.979 -4.132 16.658 1.00 72.62 118 LEU A O 1
ATOM 981 N N . GLN A 1 119 ? -16.827 -2.724 17.978 1.00 75.88 119 GLN A N 1
ATOM 982 C CA . GLN A 1 119 ? -17.933 -2.486 18.893 1.00 75.88 119 GLN A CA 1
ATOM 983 C C . GLN A 1 119 ? -18.709 -1.247 18.423 1.00 75.88 119 GLN A C 1
ATOM 985 O O . GLN A 1 119 ? -18.108 -0.186 18.220 1.00 75.88 119 GLN A O 1
ATOM 990 N N . PRO A 1 120 ? -20.027 -1.353 18.178 1.00 75.06 120 PRO A N 1
ATOM 991 C CA . PRO A 1 120 ? -20.829 -0.177 17.872 1.00 75.06 120 PRO A CA 1
ATOM 992 C C . PRO A 1 120 ? -20.754 0.795 19.053 1.00 75.06 120 PRO A C 1
ATOM 994 O O . PRO A 1 120 ? -20.753 0.373 20.210 1.00 75.06 120 PRO A O 1
ATOM 997 N N . MET A 1 121 ? -20.686 2.099 18.774 1.00 73.38 121 MET A N 1
ATOM 998 C CA . MET A 1 121 ? -20.762 3.095 19.842 1.00 73.38 121 MET A CA 1
ATOM 999 C C . MET A 1 121 ? -22.151 3.028 20.483 1.00 73.38 121 MET A C 1
ATOM 1001 O O . MET A 1 121 ? -23.141 3.417 19.870 1.00 73.38 121 MET A O 1
ATOM 1005 N N . THR A 1 122 ? -22.222 2.521 21.711 1.00 69.75 122 THR A N 1
ATOM 1006 C CA . THR A 1 122 ? -23.464 2.399 22.491 1.00 69.75 122 THR A CA 1
ATOM 1007 C C . THR A 1 122 ? -23.611 3.485 23.555 1.00 69.75 122 THR A C 1
ATOM 1009 O O . THR A 1 122 ? -24.694 3.645 24.118 1.00 69.75 122 THR A O 1
ATOM 1012 N N . ASP A 1 123 ? -22.559 4.267 23.818 1.00 69.12 123 ASP A N 1
ATOM 1013 C CA . ASP A 1 123 ? -22.602 5.324 24.825 1.00 69.12 123 ASP A CA 1
ATOM 1014 C C . ASP A 1 123 ? -23.481 6.502 24.363 1.00 69.12 123 ASP A C 1
ATOM 1016 O O . ASP A 1 123 ? -23.234 7.176 23.357 1.00 69.12 123 ASP A O 1
ATOM 1020 N N . ARG A 1 124 ? -24.545 6.767 25.131 1.00 58.50 124 ARG A N 1
ATOM 1021 C CA . ARG A 1 124 ? -25.530 7.824 24.860 1.00 58.50 124 ARG A CA 1
ATOM 1022 C C . ARG A 1 124 ? -24.912 9.225 24.847 1.00 58.50 124 ARG A C 1
ATOM 1024 O O . ARG A 1 124 ? -25.474 10.113 24.204 1.00 58.50 124 ARG A O 1
ATOM 1031 N N . ARG A 1 125 ? -23.788 9.456 25.541 1.00 59.72 125 ARG A N 1
ATOM 1032 C CA . ARG A 1 125 ? -23.136 10.780 25.593 1.00 59.72 125 ARG A CA 1
ATOM 1033 C C . ARG A 1 125 ? -22.424 11.138 24.285 1.00 59.72 125 ARG A C 1
ATOM 1035 O O . ARG A 1 125 ? -22.477 12.297 23.878 1.00 59.72 125 ARG A O 1
ATOM 1042 N N . THR A 1 126 ? -21.824 10.163 23.605 1.00 57.91 126 THR A N 1
ATOM 1043 C CA . THR A 1 126 ? -21.149 10.337 22.305 1.00 57.91 126 THR A CA 1
ATOM 1044 C C . THR A 1 126 ? -22.119 10.213 21.128 1.00 57.91 126 THR A C 1
ATOM 1046 O O . THR A 1 126 ? -22.007 10.974 20.167 1.00 57.91 126 THR A O 1
ATOM 1049 N N . LEU A 1 127 ? -23.146 9.359 21.237 1.00 57.75 127 LEU A N 1
ATOM 1050 C CA . LEU A 1 127 ? -24.222 9.227 20.241 1.00 57.75 127 LEU A CA 1
ATOM 1051 C C . LEU A 1 127 ? -25.005 10.528 20.009 1.00 57.75 127 LEU A C 1
ATOM 1053 O O . LEU A 1 127 ? -25.422 10.786 18.886 1.00 57.75 127 LEU A O 1
ATOM 1057 N N . ARG A 1 128 ? -25.159 11.391 21.024 1.00 57.34 128 ARG A N 1
ATOM 1058 C CA . ARG A 1 128 ? -25.834 12.699 20.873 1.00 57.34 128 ARG A CA 1
ATOM 1059 C C . ARG A 1 128 ? -25.169 13.635 19.852 1.00 57.34 128 ARG A C 1
ATOM 1061 O O . ARG A 1 128 ? -25.826 14.557 19.384 1.00 57.34 128 ARG A O 1
ATOM 1068 N N . LYS A 1 129 ? -23.895 13.411 19.510 1.00 61.00 129 LYS A N 1
ATOM 1069 C CA . LYS A 1 129 ? -23.153 14.152 18.471 1.00 61.00 129 LYS A CA 1
ATOM 1070 C C . LYS A 1 129 ? -22.815 13.295 17.241 1.00 61.00 129 LYS A C 1
ATOM 1072 O O . LYS A 1 129 ? -22.159 13.790 16.329 1.00 61.00 129 LYS A O 1
ATOM 1077 N N . GLY A 1 130 ? -23.219 12.023 17.217 1.00 61.81 130 GLY A N 1
ATOM 1078 C CA . GLY A 1 130 ? -22.721 11.017 16.280 1.00 61.81 130 GLY A CA 1
ATOM 1079 C C . GLY A 1 130 ? -23.803 10.322 15.451 1.00 61.81 130 GLY A C 1
ATOM 1080 O O . GLY A 1 130 ? -24.993 10.416 15.726 1.00 61.81 130 GLY A O 1
ATOM 1081 N N . ASN A 1 131 ? -23.376 9.596 14.416 1.00 70.75 131 ASN A N 1
ATOM 1082 C CA . ASN A 1 131 ? -24.241 8.767 13.570 1.00 70.75 131 ASN A CA 1
ATOM 1083 C C . ASN A 1 131 ? -24.345 7.340 14.152 1.00 70.75 131 ASN A C 1
ATOM 1085 O O . ASN A 1 131 ? -23.368 6.821 14.685 1.00 70.75 131 ASN A O 1
ATOM 1089 N N . SER A 1 132 ? -25.483 6.659 13.978 1.00 70.00 132 SER A N 1
ATOM 1090 C CA . SER A 1 132 ? -25.696 5.252 14.376 1.00 70.00 132 SER A CA 1
ATOM 1091 C C . SER A 1 132 ? -24.741 4.250 13.709 1.00 70.00 132 SER A C 1
ATOM 1093 O O . SER A 1 132 ? -24.666 3.094 14.117 1.00 70.00 132 SER A O 1
ATOM 1095 N N . ARG A 1 133 ? -23.988 4.684 12.692 1.00 73.31 133 ARG A N 1
ATOM 1096 C CA . ARG A 1 133 ? -22.924 3.912 12.029 1.00 73.31 133 ARG A CA 1
ATOM 1097 C C . ARG A 1 133 ? -21.528 4.129 12.626 1.00 73.31 133 ARG A C 1
ATOM 1099 O O . ARG A 1 133 ? -20.543 3.722 12.012 1.00 73.31 133 ARG A O 1
ATOM 1106 N N . MET A 1 134 ? -21.422 4.807 13.766 1.00 74.94 134 MET A N 1
ATOM 1107 C CA . MET A 1 134 ? -20.151 5.004 14.459 1.00 74.94 134 MET A CA 1
ATOM 1108 C C . MET A 1 134 ? -19.772 3.778 15.290 1.00 74.94 134 MET A C 1
ATOM 1110 O O . MET A 1 134 ? -20.609 3.128 15.916 1.00 74.94 134 MET A O 1
ATOM 1114 N N . PHE A 1 135 ? -18.478 3.488 15.308 1.00 78.19 135 PHE A N 1
ATOM 1115 C CA . PHE A 1 135 ? -17.882 2.412 16.089 1.00 78.19 135 PHE A CA 1
ATOM 1116 C C . PHE A 1 135 ? -16.920 3.021 17.099 1.00 78.19 135 PHE A C 1
ATOM 1118 O O . PHE A 1 135 ? -16.348 4.086 16.843 1.00 78.19 135 PHE A O 1
ATOM 1125 N N . SER A 1 136 ? -16.765 2.375 18.253 1.00 76.19 136 SER A N 1
ATOM 1126 C CA . SER A 1 136 ? -15.751 2.792 19.212 1.00 76.19 136 SER A CA 1
ATOM 1127 C C . SER A 1 136 ? -14.366 2.559 18.614 1.00 76.19 136 SER A C 1
ATOM 1129 O O . SER A 1 136 ? -14.146 1.623 17.841 1.00 76.19 136 SER A O 1
ATOM 1131 N N . VAL A 1 137 ? -13.432 3.450 18.938 1.00 71.75 137 VAL A N 1
ATOM 1132 C CA . VAL A 1 137 ? -12.021 3.212 18.646 1.00 71.75 137 VAL A CA 1
ATOM 1133 C C . VAL A 1 137 ? -11.527 2.262 19.736 1.00 71.75 137 VAL A C 1
ATOM 1135 O O . VAL A 1 137 ? -11.575 2.646 20.904 1.00 71.75 137 VAL A O 1
ATOM 1138 N N . PRO A 1 138 ? -11.119 1.024 19.409 1.00 68.12 138 PRO A N 1
ATOM 1139 C CA . PRO A 1 138 ? -10.564 0.130 20.410 1.00 68.12 138 PRO A CA 1
ATOM 1140 C C . PRO A 1 138 ? -9.262 0.730 20.944 1.00 68.12 138 PRO A C 1
ATOM 1142 O O . PRO A 1 138 ? -8.341 1.023 20.183 1.00 68.12 138 PRO A O 1
ATOM 1145 N N . GLU A 1 139 ? -9.198 0.922 22.256 1.00 66.75 139 GLU A N 1
ATOM 1146 C CA . GLU A 1 139 ? -7.986 1.340 22.949 1.00 66.75 139 GLU A CA 1
ATOM 1147 C C . GLU A 1 139 ? -7.229 0.091 23.400 1.00 66.75 139 GLU A C 1
ATOM 1149 O O . GLU A 1 139 ? -7.777 -0.774 24.085 1.00 66.75 139 GLU A O 1
ATOM 1154 N N . CYS A 1 140 ? -5.960 -0.024 23.013 1.00 64.31 140 CYS A N 1
ATOM 1155 C CA . CYS A 1 140 ? -5.079 -1.077 23.499 1.00 64.31 140 CYS A CA 1
ATOM 1156 C C . CYS A 1 140 ? -3.980 -0.444 24.351 1.00 64.31 140 CYS A C 1
ATOM 1158 O O . CYS A 1 140 ? -3.328 0.501 23.917 1.00 64.31 140 CYS A O 1
ATOM 1160 N N . LYS A 1 141 ? -3.766 -0.965 25.567 1.00 61.00 141 LYS A N 1
ATOM 1161 C CA . LYS A 1 141 ? -2.658 -0.531 26.439 1.00 61.00 141 LYS A CA 1
ATOM 1162 C C . LYS A 1 141 ? -1.300 -1.084 26.001 1.00 61.00 141 LYS A C 1
ATOM 1164 O O . LYS A 1 141 ? -0.275 -0.585 26.451 1.00 61.00 141 LYS A O 1
ATOM 1169 N N . LYS A 1 142 ? -1.290 -2.140 25.183 1.00 65.56 142 LYS A N 1
ATOM 1170 C CA . LYS A 1 142 ? -0.064 -2.717 24.629 1.00 65.56 142 LYS A CA 1
ATOM 1171 C C . LYS A 1 142 ? 0.323 -1.974 23.359 1.00 65.56 142 LYS A C 1
ATOM 1173 O O . LYS A 1 142 ? -0.542 -1.475 22.642 1.00 65.56 142 LYS A O 1
ATOM 1178 N N . ASP A 1 143 ? 1.623 -1.935 23.096 1.00 63.59 143 ASP A N 1
ATOM 1179 C CA . ASP A 1 143 ? 2.164 -1.393 21.858 1.00 63.59 143 ASP A CA 1
ATOM 1180 C C . ASP A 1 143 ? 1.677 -2.259 20.691 1.00 63.59 143 ASP A C 1
ATOM 1182 O O . ASP A 1 143 ? 2.159 -3.370 20.476 1.00 63.59 143 ASP A O 1
ATOM 1186 N N . VAL A 1 144 ? 0.638 -1.788 19.997 1.00 63.53 144 VAL A N 1
ATOM 1187 C CA . VAL A 1 144 ? -0.057 -2.549 18.948 1.00 63.53 144 VAL A CA 1
ATOM 1188 C C . VAL A 1 144 ? 0.917 -2.942 17.840 1.00 63.53 144 VAL A C 1
ATOM 1190 O O . VAL A 1 144 ? 0.742 -3.986 17.224 1.00 63.53 144 VAL A O 1
ATOM 1193 N N . LEU A 1 145 ? 1.963 -2.139 17.623 1.00 61.22 145 LEU A N 1
ATOM 1194 C CA . LEU A 1 145 ? 2.986 -2.385 16.615 1.00 61.22 145 LEU A CA 1
ATOM 1195 C C . LEU A 1 145 ? 3.877 -3.592 16.935 1.00 61.22 145 LEU A C 1
ATOM 1197 O O . LEU A 1 145 ? 4.205 -4.325 16.005 1.00 61.22 145 LEU A O 1
ATOM 1201 N N . LYS A 1 146 ? 4.164 -3.870 18.214 1.00 60.78 146 LYS A N 1
ATOM 1202 C CA . LYS A 1 146 ? 4.950 -5.051 18.629 1.00 60.78 146 LYS A CA 1
ATOM 1203 C C . LYS A 1 146 ? 4.277 -6.368 18.280 1.00 60.78 146 LYS A C 1
ATOM 1205 O O . LYS A 1 146 ? 4.933 -7.347 17.958 1.00 60.78 146 LYS A O 1
ATOM 1210 N N . GLU A 1 147 ? 2.952 -6.379 18.349 1.00 60.97 147 GLU A N 1
ATOM 1211 C CA . GLU A 1 147 ? 2.126 -7.534 17.988 1.00 60.97 147 GLU A CA 1
ATOM 1212 C C . GLU A 1 147 ? 1.750 -7.516 16.494 1.00 60.97 147 GLU A C 1
ATOM 1214 O O . GLU A 1 147 ? 1.024 -8.387 16.015 1.00 60.97 147 GLU A O 1
ATOM 1219 N N . THR A 1 148 ? 2.216 -6.512 15.739 1.00 55.19 148 THR A N 1
ATOM 1220 C CA . THR A 1 148 ? 2.067 -6.474 14.284 1.00 55.19 148 THR A CA 1
ATOM 1221 C C . THR A 1 148 ? 3.308 -7.026 13.599 1.00 55.19 148 THR A C 1
ATOM 1223 O O . THR A 1 148 ? 4.428 -6.899 14.077 1.00 55.19 148 THR A O 1
ATOM 1226 N N . PHE A 1 149 ? 3.112 -7.538 12.390 1.00 54.56 149 PHE A N 1
ATOM 1227 C CA . PHE A 1 149 ? 4.155 -8.008 11.473 1.00 54.56 149 PHE A CA 1
ATOM 1228 C C . PHE A 1 149 ? 5.236 -6.962 11.106 1.00 54.56 149 PHE A C 1
ATOM 1230 O O . PHE A 1 149 ? 6.122 -7.257 10.311 1.00 54.56 149 PHE A O 1
ATOM 1237 N N . LEU A 1 150 ? 5.148 -5.719 11.598 1.00 51.84 150 LEU A N 1
ATOM 1238 C CA . LEU A 1 150 ? 6.152 -4.674 11.370 1.00 51.84 150 LEU A CA 1
ATOM 1239 C C . LEU A 1 150 ? 7.362 -4.787 12.310 1.00 51.84 150 LEU A C 1
ATOM 1241 O O . LEU A 1 150 ? 8.406 -4.222 11.985 1.00 51.84 150 LEU A O 1
ATOM 1245 N N . GLU A 1 151 ? 7.216 -5.477 13.444 1.00 48.81 151 GLU A N 1
ATOM 1246 C CA . GLU A 1 151 ? 8.265 -5.655 14.461 1.00 48.81 151 GLU A CA 1
ATOM 1247 C C . GLU A 1 151 ? 8.561 -7.133 14.796 1.00 48.81 151 GLU A C 1
ATOM 1249 O O . GLU A 1 151 ? 9.303 -7.395 15.742 1.00 48.81 151 GLU A O 1
ATOM 1254 N N . GLN A 1 152 ? 8.007 -8.081 14.026 1.00 46.69 152 GLN A N 1
ATOM 1255 C CA . GLN A 1 152 ? 8.303 -9.520 14.132 1.00 46.69 152 GLN A CA 1
ATOM 1256 C C . GLN A 1 152 ? 9.615 -9.909 13.444 1.00 46.69 152 GLN A C 1
ATOM 1258 O O . GLN A 1 152 ? 9.915 -9.346 12.364 1.00 46.69 152 GLN A O 1
#

Organism: NCBI:txid1234261

Secondary structure (DSSP, 8-state):
-HHHHHHHSTTS-HHHHHHHIIIIITT-B--SSS--B-HHHHHHH--TT-HHHHHHHHHHHHHHHHHHHT---TTS-HHHHHHHHTPPPHHHHHHHHHHHHHHHHHTT-SSS-STTT--B---HHHHTTS-TT-B-----SS-TTTTSTT--

Foldseek 3Di:
DLVCLCVVVVPPALVVLLVCCVPPVQQFDDDDDDDTHHVLNVLQPDDPVCVPLLVVSVVVVLSSLCSSVSNPDPPDDSVVSCVVSVDDRSPVSSVVSNVVVVVCLVVVVDPDDVPPPWAQPPDPVVVVVDDSPDTDDDDDPDPVVCVDPSND

pLDDT: mean 70.54, std 11.24, range [35.5, 87.94]

Nearest PDB structures (foldseek):
  2af7-assembly1_F  TM=2.298E-01  e=7.861E+00  Methanothermobacter thermautotrophicus